Protein AF-A0A7X8QJM8-F1 (afdb_monomer_lite)

Foldseek 3Di:
DDPDDDDDCQQPVFPHNVLLVVLRVQCRVCVPPVVSNVVSPPPRGGTDDDDDPVRVVVVVVVVVVD

Secondary structure (DSSP, 8-state):
--S----SHHHHTSS-HHHHHHHHHHHHHTTT-HHHHHHHTSS--PPPPPPPHHHHHHHHHHHH--

Radius of gyration: 15.38 Å; chains: 1; bounding box: 28×27×45 Å

pLDDT: mean 94.15, std 7.17, range [57.47, 98.44]

Structure (mmCIF, N/CA/C/O backbone):
data_AF-A0A7X8QJM8-F1
#
_entry.id   AF-A0A7X8QJM8-F1
#
loop_
_atom_site.group_PDB
_atom_site.id
_atom_site.type_symbol
_atom_site.label_atom_id
_atom_site.label_alt_id
_atom_site.label_comp_id
_atom_site.label_asym_id
_atom_site.label_entity_id
_atom_site.label_seq_id
_atom_site.pdbx_PDB_ins_code
_atom_site.Cartn_x
_atom_site.Cartn_y
_atom_site.Cartn_z
_atom_site.occupancy
_atom_site.B_iso_or_equiv
_atom_site.auth_seq_id
_atom_site.auth_comp_id
_atom_site.auth_asym_id
_atom_site.auth_atom_id
_atom_site.pdbx_PDB_model_num
ATOM 1 N N . GLY A 1 1 ? -4.412 16.508 -3.449 1.00 84.56 1 GLY A N 1
ATOM 2 C CA . GLY A 1 1 ? -5.736 15.936 -3.164 1.00 84.56 1 GLY A CA 1
ATOM 3 C C . GLY A 1 1 ? -6.220 15.172 -4.368 1.00 84.56 1 GLY A C 1
ATOM 4 O O . GLY A 1 1 ? -7.044 15.695 -5.097 1.00 84.56 1 GLY A O 1
ATOM 5 N N . ALA A 1 2 ? -5.648 13.992 -4.618 1.00 94.88 2 ALA A N 1
ATOM 6 C CA . ALA A 1 2 ? -6.196 13.081 -5.619 1.00 94.88 2 ALA A CA 1
ATOM 7 C C . ALA A 1 2 ? -7.497 12.464 -5.077 1.00 94.88 2 ALA A C 1
ATOM 9 O O . ALA A 1 2 ? -7.602 12.252 -3.871 1.00 94.88 2 ALA A O 1
ATOM 10 N N . GLU A 1 3 ? -8.456 12.162 -5.952 1.00 95.81 3 GLU A N 1
ATOM 11 C CA . GLU A 1 3 ? -9.753 11.563 -5.578 1.00 95.81 3 GLU A CA 1
ATOM 12 C C . GLU A 1 3 ? -9.656 10.051 -5.306 1.00 95.81 3 GLU A C 1
ATOM 14 O O . GLU A 1 3 ? -10.551 9.454 -4.714 1.00 95.81 3 GLU A O 1
ATOM 19 N N . GLY A 1 4 ? -8.558 9.420 -5.726 1.00 96.25 4 GLY A N 1
ATOM 20 C CA . GLY A 1 4 ? -8.302 7.999 -5.529 1.00 96.25 4 GLY A CA 1
ATOM 21 C C . GLY A 1 4 ? -6.898 7.597 -5.971 1.00 96.25 4 GLY A C 1
ATOM 22 O O . GLY A 1 4 ? -6.125 8.415 -6.476 1.00 96.25 4 GLY A O 1
ATOM 23 N N . VAL A 1 5 ? -6.566 6.319 -5.776 1.00 97.12 5 VAL A N 1
ATOM 24 C CA . VAL A 1 5 ? -5.266 5.739 -6.146 1.00 97.12 5 VAL A CA 1
ATOM 25 C C . VAL A 1 5 ? -5.451 4.432 -6.910 1.00 97.12 5 VAL A C 1
ATOM 27 O O . VAL A 1 5 ? -6.322 3.627 -6.584 1.00 97.12 5 VAL A O 1
ATOM 30 N N . PHE A 1 6 ? -4.596 4.201 -7.904 1.00 97.19 6 PHE A N 1
ATOM 31 C CA . PHE A 1 6 ? -4.512 2.931 -8.621 1.00 97.19 6 PHE A CA 1
ATOM 32 C C . PHE A 1 6 ? -3.310 2.136 -8.130 1.00 97.19 6 PHE A C 1
ATOM 34 O O . PHE A 1 6 ? -2.205 2.662 -8.006 1.00 97.19 6 PHE A O 1
ATOM 41 N N . VAL A 1 7 ? -3.523 0.850 -7.870 1.00 96.50 7 VAL A N 1
ATOM 42 C CA . VAL A 1 7 ? -2.499 -0.053 -7.346 1.00 96.50 7 VAL A CA 1
ATOM 43 C C . VAL A 1 7 ? -2.570 -1.393 -8.064 1.00 96.50 7 VAL A C 1
ATOM 45 O O . VAL A 1 7 ? -3.638 -1.974 -8.225 1.00 96.50 7 VAL A O 1
ATOM 48 N N . GLY A 1 8 ? -1.411 -1.875 -8.508 1.00 95.69 8 GLY A N 1
ATOM 49 C CA . GLY A 1 8 ? -1.273 -3.164 -9.182 1.00 95.69 8 GLY A CA 1
ATOM 50 C C . GLY A 1 8 ? -0.144 -3.971 -8.563 1.00 95.69 8 GLY A C 1
ATOM 51 O O . GLY A 1 8 ? -0.318 -4.644 -7.546 1.00 95.69 8 GLY A O 1
ATOM 52 N N . SER A 1 9 ? 1.045 -3.868 -9.154 1.00 95.81 9 SER A N 1
ATOM 53 C CA . SER A 1 9 ? 2.218 -4.648 -8.749 1.00 95.81 9 SER A CA 1
ATOM 54 C C . SER A 1 9 ? 2.614 -4.443 -7.281 1.00 95.81 9 SER A C 1
ATOM 56 O O . SER A 1 9 ? 3.024 -5.397 -6.628 1.00 95.81 9 SER A O 1
ATOM 58 N N . GLY A 1 10 ? 2.390 -3.246 -6.729 1.00 95.12 10 GLY A N 1
ATOM 59 C CA . GLY A 1 10 ? 2.624 -2.947 -5.314 1.00 95.12 10 GLY A CA 1
ATOM 60 C C . GLY A 1 10 ? 1.820 -3.808 -4.330 1.00 95.12 10 GLY A C 1
ATOM 61 O O . GLY A 1 10 ? 2.250 -3.951 -3.192 1.00 95.12 10 GLY A O 1
ATOM 62 N N . ILE A 1 11 ? 0.698 -4.407 -4.753 1.00 97.56 11 ILE A N 1
ATOM 63 C CA . ILE A 1 11 ? -0.067 -5.395 -3.973 1.00 97.56 11 ILE A CA 1
ATOM 64 C C . ILE A 1 11 ? 0.368 -6.809 -4.358 1.00 97.56 11 ILE A C 1
ATOM 66 O O . ILE A 1 11 ? 0.828 -7.573 -3.514 1.00 97.56 11 ILE A O 1
ATOM 70 N N . PHE A 1 12 ? 0.235 -7.161 -5.637 1.00 96.81 12 PHE A N 1
ATOM 71 C CA . PHE A 1 12 ? 0.330 -8.554 -6.086 1.00 96.81 12 PHE A CA 1
ATOM 72 C C . PHE A 1 12 ? 1.751 -9.119 -6.117 1.00 96.81 12 PHE A C 1
ATOM 74 O O . PHE A 1 12 ? 1.913 -10.333 -6.161 1.00 96.81 12 PHE A O 1
ATOM 81 N N . ARG A 1 13 ? 2.778 -8.263 -6.089 1.00 96.00 13 ARG A N 1
ATOM 82 C CA . ARG A 1 13 ? 4.190 -8.666 -5.992 1.00 96.00 13 ARG A CA 1
ATOM 83 C C . ARG A 1 13 ? 4.786 -8.392 -4.608 1.00 96.00 13 ARG A C 1
ATOM 85 O O . ARG A 1 13 ? 5.997 -8.247 -4.485 1.00 96.00 13 ARG A O 1
ATOM 92 N N . SER A 1 14 ? 3.938 -8.255 -3.590 1.00 96.19 14 SER A N 1
ATOM 93 C CA . SER A 1 14 ? 4.360 -8.114 -2.193 1.00 96.19 14 SER A CA 1
ATOM 94 C C . SER A 1 14 ? 4.380 -9.464 -1.469 1.00 96.19 14 SER A C 1
ATOM 96 O O . SER A 1 14 ? 3.815 -10.440 -1.960 1.00 96.19 14 SER A O 1
ATOM 98 N N . GLY A 1 15 ? 5.009 -9.511 -0.292 1.00 96.06 15 GLY A N 1
ATOM 99 C CA . GLY A 1 15 ? 5.093 -10.721 0.531 1.00 96.06 15 GLY A CA 1
ATOM 100 C C . GLY A 1 15 ? 3.757 -11.174 1.137 1.00 96.06 15 GLY A C 1
ATOM 101 O O . GLY A 1 15 ? 3.577 -12.362 1.376 1.00 96.06 15 GLY A O 1
ATOM 102 N N . ASP A 1 16 ? 2.806 -10.257 1.348 1.00 97.38 16 ASP A N 1
ATOM 103 C CA . ASP A 1 16 ? 1.429 -10.571 1.763 1.00 97.38 16 ASP A CA 1
ATOM 104 C C . ASP A 1 16 ? 0.424 -9.671 1.014 1.00 97.38 16 ASP A C 1
ATOM 106 O O . ASP A 1 16 ? 0.029 -8.600 1.503 1.00 97.38 16 ASP A O 1
ATOM 110 N N . PRO A 1 17 ? -0.011 -10.087 -0.191 1.00 97.31 17 PRO A N 1
ATOM 111 C CA . PRO A 1 17 ? -0.914 -9.294 -1.020 1.00 97.31 17 PRO A CA 1
ATOM 112 C C . PRO A 1 17 ? -2.260 -8.994 -0.354 1.00 97.31 17 PRO A C 1
ATOM 114 O O . PRO A 1 17 ? -2.790 -7.894 -0.506 1.00 97.31 17 PRO A O 1
ATOM 117 N N . VAL A 1 18 ? -2.826 -9.941 0.404 1.00 97.88 18 VAL A N 1
ATOM 118 C CA . VAL A 1 18 ? -4.154 -9.779 1.019 1.00 97.88 18 VAL A CA 1
ATOM 119 C C . VAL A 1 18 ? -4.101 -8.738 2.129 1.00 97.88 18 VAL A C 1
ATOM 121 O O . VAL A 1 18 ? -4.957 -7.848 2.189 1.00 97.88 18 VAL A O 1
ATOM 124 N N . LYS A 1 19 ? -3.096 -8.822 3.006 1.00 97.94 19 LYS A N 1
ATOM 125 C CA . LYS A 1 19 ? -2.924 -7.856 4.090 1.00 97.94 19 LYS A CA 1
ATOM 126 C C . LYS A 1 19 ? -2.599 -6.470 3.547 1.00 97.94 19 LYS A C 1
ATOM 128 O O . LYS A 1 19 ? -3.215 -5.494 3.975 1.00 97.94 19 LYS A O 1
ATOM 133 N N . ARG A 1 20 ? -1.709 -6.384 2.554 1.00 98.12 20 ARG A N 1
ATOM 134 C CA . ARG A 1 20 ? -1.344 -5.116 1.914 1.00 98.12 20 ARG A CA 1
ATOM 135 C C . ARG A 1 20 ? -2.523 -4.458 1.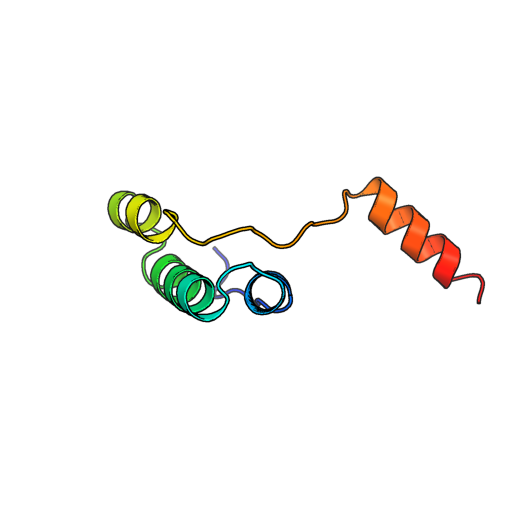198 1.00 98.12 20 ARG A C 1
ATOM 137 O O . ARG A 1 20 ? -2.722 -3.258 1.357 1.00 98.12 20 ARG A O 1
ATOM 144 N N . ALA A 1 21 ? -3.347 -5.223 0.479 1.00 98.19 21 ALA A N 1
ATOM 145 C CA . ALA A 1 21 ? -4.556 -4.696 -0.155 1.00 98.19 21 ALA A CA 1
ATOM 146 C C . ALA A 1 21 ? -5.515 -4.077 0.874 1.00 98.19 21 ALA A C 1
ATOM 148 O O . ALA A 1 21 ? -5.955 -2.940 0.711 1.00 98.19 21 ALA A O 1
ATOM 149 N N . LYS A 1 22 ? -5.786 -4.793 1.976 1.00 98.31 22 LYS A N 1
ATOM 150 C CA . LYS A 1 22 ? -6.632 -4.288 3.070 1.00 98.31 22 LYS A CA 1
ATOM 151 C C . LYS A 1 22 ? -6.062 -3.015 3.696 1.00 98.31 22 LYS A C 1
ATOM 153 O O . LYS A 1 22 ? -6.824 -2.094 3.981 1.00 98.31 22 LYS A O 1
ATOM 158 N N . ALA A 1 23 ? -4.747 -2.958 3.900 1.00 98.44 23 ALA A N 1
ATOM 159 C CA . ALA A 1 23 ? -4.074 -1.788 4.453 1.00 98.44 23 ALA A CA 1
ATOM 160 C C . ALA A 1 23 ? -4.194 -0.563 3.539 1.00 98.44 23 ALA A C 1
ATOM 162 O O . ALA A 1 23 ? -4.572 0.502 4.014 1.00 98.44 23 ALA A O 1
ATOM 163 N N . ILE A 1 24 ? -3.965 -0.720 2.230 1.00 98.12 24 ILE A N 1
ATOM 164 C CA . ILE A 1 24 ? -4.074 0.379 1.256 1.00 98.12 24 ILE A CA 1
ATOM 165 C C . ILE A 1 24 ? -5.506 0.919 1.197 1.00 98.12 24 ILE A C 1
ATOM 167 O O . ILE A 1 24 ? -5.699 2.130 1.254 1.00 98.12 24 ILE A O 1
ATOM 171 N N . VAL A 1 25 ? -6.516 0.044 1.148 1.00 98.25 25 VAL A N 1
ATOM 172 C CA . VAL A 1 25 ? -7.927 0.473 1.146 1.00 98.25 25 VAL A CA 1
ATOM 173 C C . VAL A 1 25 ? -8.265 1.255 2.418 1.00 98.25 25 VAL A C 1
ATOM 175 O O . VAL A 1 25 ? -8.851 2.334 2.338 1.00 98.25 25 VAL A O 1
ATOM 178 N N . LYS A 1 26 ? -7.856 0.752 3.592 1.00 98.31 26 LYS A N 1
ATOM 179 C CA . LYS A 1 26 ? -8.062 1.450 4.870 1.00 98.31 26 LYS A CA 1
ATOM 180 C C . LYS A 1 26 ? -7.340 2.796 4.915 1.00 98.31 26 LYS A C 1
ATOM 182 O O . LYS A 1 26 ? -7.932 3.764 5.381 1.00 98.31 26 LYS A O 1
ATOM 187 N N . ALA A 1 27 ? -6.104 2.857 4.427 1.00 98.44 27 ALA A N 1
ATOM 188 C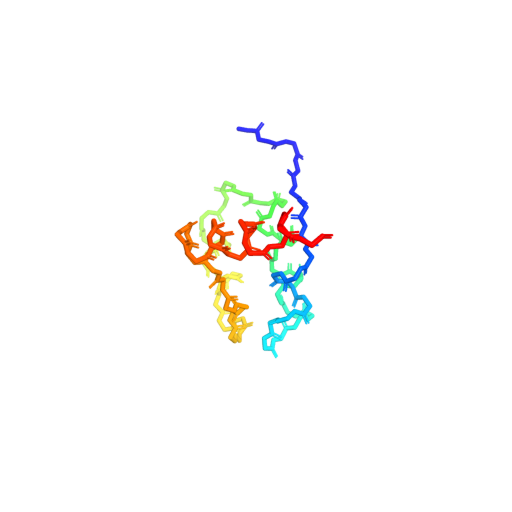 CA . ALA A 1 27 ? -5.301 4.072 4.416 1.00 98.44 27 ALA A CA 1
ATOM 189 C C . ALA A 1 27 ? -5.924 5.160 3.533 1.00 98.44 27 ALA A C 1
ATOM 191 O O . ALA A 1 27 ? -6.070 6.291 3.976 1.00 98.44 27 ALA A O 1
ATOM 192 N N . VAL A 1 28 ? -6.362 4.816 2.318 1.00 98.12 28 VAL A N 1
ATOM 193 C CA . VAL A 1 28 ? -6.994 5.773 1.391 1.00 98.12 28 VAL A CA 1
ATOM 194 C C . VAL A 1 28 ? -8.311 6.303 1.957 1.00 98.12 28 VAL A C 1
ATOM 196 O O . VAL A 1 28 ? -8.565 7.501 1.898 1.00 98.12 28 VAL A O 1
ATOM 199 N N . ALA A 1 29 ? -9.126 5.430 2.556 1.00 98.19 29 ALA A N 1
ATOM 200 C CA . ALA A 1 29 ? -10.394 5.826 3.166 1.00 98.19 29 ALA A CA 1
ATOM 201 C C . ALA A 1 29 ? -10.232 6.709 4.420 1.00 98.19 29 ALA A C 1
ATOM 203 O O . ALA A 1 29 ? -11.181 7.379 4.811 1.00 98.19 29 ALA A O 1
ATOM 204 N N . ASN A 1 30 ? -9.056 6.703 5.059 1.00 98.12 30 ASN A N 1
ATOM 205 C CA . ASN A 1 30 ? -8.798 7.380 6.334 1.00 98.12 30 ASN A CA 1
ATOM 206 C C . ASN A 1 30 ? -7.481 8.172 6.295 1.00 98.12 30 ASN A C 1
ATOM 208 O O . ASN A 1 30 ? -6.728 8.172 7.268 1.00 98.12 30 ASN A O 1
ATOM 212 N N . TYR A 1 31 ? -7.176 8.819 5.168 1.00 97.81 31 TYR A N 1
ATOM 213 C CA . TYR A 1 31 ? -5.852 9.400 4.905 1.00 97.81 31 TYR A CA 1
ATOM 214 C C . TYR A 1 31 ? -5.430 10.514 5.886 1.00 97.81 31 TYR A C 1
ATOM 216 O O . TYR A 1 31 ? -4.255 10.865 5.934 1.00 97.81 31 TYR A O 1
ATOM 224 N N . GLU A 1 32 ? -6.361 11.059 6.675 1.00 98.19 32 GLU A N 1
ATOM 225 C CA . GLU A 1 32 ? -6.101 12.088 7.698 1.00 98.19 32 GLU A CA 1
ATOM 226 C C . GLU A 1 32 ? -5.916 11.511 9.112 1.00 98.19 32 GLU A C 1
ATOM 228 O O . GLU A 1 32 ? -5.551 12.235 10.035 1.00 98.19 32 GLU A O 1
ATOM 233 N N . ASN A 1 33 ? -6.151 10.209 9.309 1.00 98.38 33 ASN A N 1
ATOM 234 C CA . ASN A 1 33 ? -6.001 9.553 10.606 1.00 98.38 33 ASN A CA 1
ATOM 235 C C . ASN A 1 33 ? -4.597 8.943 10.749 1.00 98.38 33 ASN A C 1
ATOM 237 O O . ASN A 1 33 ? -4.367 7.785 10.400 1.00 98.38 33 ASN A O 1
ATOM 241 N N . TYR A 1 34 ? -3.658 9.723 11.284 1.00 98.12 34 TYR A N 1
ATOM 242 C CA . TYR A 1 34 ? -2.248 9.330 11.397 1.00 98.12 34 TYR A CA 1
ATOM 243 C C . TYR A 1 34 ? -2.003 8.103 12.287 1.00 98.12 34 TYR A C 1
ATOM 245 O O . TYR A 1 34 ? -1.112 7.301 11.991 1.00 98.12 34 TYR A O 1
ATOM 253 N N . ASP A 1 35 ? -2.810 7.915 13.330 1.00 98.31 35 ASP A N 1
ATOM 254 C CA . ASP A 1 35 ? -2.695 6.755 14.217 1.00 98.31 35 ASP A CA 1
ATOM 255 C C . ASP A 1 35 ? -3.080 5.471 13.473 1.00 98.31 35 ASP A C 1
ATOM 257 O O . ASP A 1 35 ? -2.333 4.489 13.475 1.00 98.31 35 ASP A O 1
ATOM 261 N N . LEU A 1 36 ? -4.195 5.508 12.734 1.00 98.44 36 LEU A N 1
ATOM 262 C CA . LEU A 1 36 ? -4.621 4.394 11.888 1.00 98.44 36 LEU A CA 1
ATOM 263 C C . LEU A 1 36 ? -3.609 4.121 10.776 1.00 98.44 36 LEU A C 1
ATOM 265 O O . LEU A 1 36 ? -3.303 2.960 10.512 1.00 98.44 36 LEU A O 1
ATOM 269 N N . LEU A 1 37 ? -3.069 5.162 10.132 1.00 98.38 37 LEU A N 1
ATOM 270 C CA . LEU A 1 37 ? -2.040 5.005 9.100 1.00 98.38 37 LEU A CA 1
ATOM 271 C C . LEU A 1 37 ? -0.797 4.302 9.645 1.00 98.38 37 LEU A C 1
ATOM 273 O O . LEU A 1 37 ? -0.247 3.427 8.971 1.00 98.38 37 LEU A O 1
ATOM 277 N N . THR A 1 38 ? -0.387 4.644 10.865 1.00 97.88 38 THR A N 1
ATOM 278 C CA . THR A 1 38 ? 0.729 3.985 11.547 1.00 97.88 38 THR A CA 1
ATOM 279 C C . THR A 1 38 ? 0.417 2.510 11.766 1.00 97.88 38 THR A C 1
ATOM 281 O O . THR A 1 38 ? 1.207 1.661 11.359 1.00 97.88 38 THR A O 1
ATOM 284 N N . GLU A 1 39 ? -0.757 2.189 12.318 1.00 97.94 39 GLU A N 1
ATOM 285 C CA . GLU A 1 39 ? -1.186 0.812 12.580 1.00 97.94 39 GLU A CA 1
ATOM 286 C C . GLU A 1 39 ? -1.209 -0.040 11.302 1.00 97.94 39 GLU A C 1
ATOM 288 O O . GLU A 1 39 ? -0.565 -1.094 11.234 1.00 97.94 39 GLU A O 1
ATOM 293 N N . VAL A 1 40 ? -1.918 0.420 10.264 1.00 98.06 40 VAL A N 1
ATOM 294 C CA . VAL A 1 40 ? -2.113 -0.356 9.029 1.00 98.06 40 VAL A CA 1
ATOM 295 C C . VAL A 1 40 ? -0.840 -0.479 8.199 1.00 98.06 40 VAL A C 1
ATOM 297 O O . VAL A 1 40 ? -0.774 -1.355 7.344 1.00 98.06 40 VAL A O 1
ATOM 300 N N . SER A 1 41 ? 0.174 0.351 8.448 1.00 97.44 41 SER A N 1
ATOM 301 C CA . S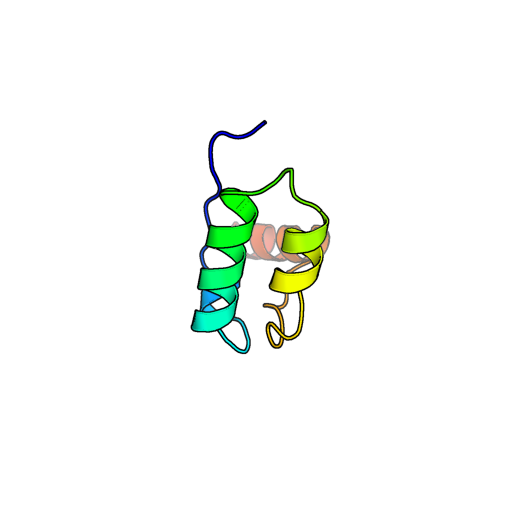ER A 1 41 ? 1.472 0.265 7.770 1.00 97.44 41 SER A CA 1
ATOM 302 C C . SER A 1 41 ? 2.405 -0.788 8.382 1.00 97.44 41 SER A C 1
ATOM 304 O O . SER A 1 41 ? 3.455 -1.085 7.810 1.00 97.44 41 SER A O 1
ATOM 306 N N . THR A 1 42 ? 2.043 -1.389 9.521 1.00 96.81 42 THR A N 1
ATOM 307 C CA . THR A 1 42 ? 2.890 -2.373 10.210 1.00 96.81 42 THR A CA 1
ATOM 308 C C . THR A 1 42 ? 2.734 -3.800 9.681 1.00 96.81 42 THR A C 1
ATOM 310 O O . THR A 1 42 ? 1.653 -4.252 9.291 1.00 96.81 42 THR A O 1
ATOM 313 N N . ASN A 1 43 ? 3.831 -4.566 9.731 1.00 95.44 43 ASN A N 1
ATOM 314 C CA . ASN A 1 43 ? 3.848 -6.011 9.477 1.00 95.44 43 ASN A CA 1
ATOM 315 C C . ASN A 1 43 ? 3.197 -6.426 8.140 1.00 95.44 43 ASN A C 1
ATOM 317 O O . ASN A 1 43 ? 2.541 -7.464 8.071 1.00 95.44 43 ASN A O 1
ATOM 321 N N . LEU A 1 44 ? 3.344 -5.621 7.085 1.00 96.12 44 LEU A N 1
ATOM 322 C CA . LEU A 1 44 ? 2.735 -5.861 5.767 1.00 96.12 44 LEU A CA 1
ATOM 323 C C . LEU A 1 44 ? 3.481 -6.884 4.894 1.00 96.12 44 LEU A C 1
ATOM 325 O O . LEU A 1 44 ? 3.111 -7.083 3.736 1.00 96.12 44 LEU A O 1
ATOM 329 N N . GLY A 1 45 ? 4.546 -7.488 5.425 1.00 94.00 45 GLY A N 1
ATOM 330 C CA . GLY A 1 45 ? 5.496 -8.279 4.648 1.00 94.00 45 GLY A CA 1
ATOM 331 C C . GLY A 1 45 ? 6.306 -7.426 3.668 1.00 94.00 45 GLY A C 1
ATOM 332 O O . GLY A 1 45 ? 6.118 -6.208 3.562 1.00 94.00 45 GLY A O 1
ATOM 333 N N . GLU A 1 46 ? 7.202 -8.084 2.936 1.00 96.38 46 GLU A N 1
ATOM 334 C CA . GLU A 1 46 ? 8.106 -7.427 1.990 1.00 96.38 46 GLU A CA 1
ATOM 335 C C . GLU A 1 46 ? 7.345 -6.627 0.926 1.00 96.38 46 GLU A C 1
ATOM 337 O O . GLU A 1 46 ? 6.327 -7.067 0.376 1.00 96.38 46 GLU A O 1
ATOM 342 N N . ALA A 1 47 ? 7.829 -5.419 0.647 1.00 95.00 47 ALA A N 1
ATOM 343 C CA . ALA A 1 47 ? 7.319 -4.617 -0.456 1.00 95.00 47 ALA A CA 1
ATOM 344 C C . ALA A 1 47 ? 7.845 -5.145 -1.796 1.00 95.00 47 ALA A C 1
ATOM 346 O O . ALA A 1 47 ? 8.886 -5.792 -1.864 1.00 95.00 47 ALA A O 1
ATOM 347 N N . MET A 1 48 ? 7.136 -4.828 -2.881 1.00 95.00 48 MET A N 1
ATOM 348 C CA . MET A 1 48 ? 7.692 -5.024 -4.218 1.00 95.00 48 MET A CA 1
ATOM 349 C C . MET A 1 48 ? 8.973 -4.191 -4.361 1.00 95.00 48 MET A C 1
ATOM 351 O O . MET A 1 48 ? 8.974 -3.004 -4.030 1.00 95.00 48 MET A O 1
ATOM 355 N N . VAL A 1 49 ? 10.021 -4.786 -4.931 1.00 94.81 49 VAL A N 1
ATOM 356 C CA . VAL A 1 49 ? 11.221 -4.048 -5.337 1.00 94.81 49 VAL A CA 1
ATOM 357 C C . VAL A 1 49 ? 10.874 -3.149 -6.524 1.00 94.81 49 VAL A C 1
ATOM 359 O O . VAL A 1 49 ? 10.451 -3.622 -7.582 1.00 94.81 49 VAL A O 1
ATOM 362 N N . GLY A 1 50 ? 10.991 -1.840 -6.317 1.00 91.50 50 GLY A N 1
ATOM 363 C CA . GLY A 1 50 ? 10.858 -0.840 -7.369 1.00 91.50 50 GLY A CA 1
ATOM 364 C C . GLY A 1 50 ? 12.170 -0.637 -8.120 1.00 91.50 50 GLY A C 1
ATOM 365 O O . GLY A 1 50 ? 13.235 -0.997 -7.629 1.00 91.50 50 GLY A O 1
ATOM 366 N N . LEU A 1 51 ? 12.071 -0.030 -9.297 1.00 94.38 51 LEU A N 1
ATOM 367 C CA . LEU A 1 51 ? 13.223 0.492 -10.025 1.00 94.38 51 LEU A CA 1
ATOM 368 C C . LEU A 1 51 ? 13.421 1.950 -9.634 1.00 94.38 51 LEU A C 1
ATOM 370 O O . LEU A 1 51 ? 12.440 2.690 -9.489 1.00 94.38 51 LEU A O 1
ATOM 374 N N . ASN A 1 52 ? 14.670 2.376 -9.500 1.00 94.38 52 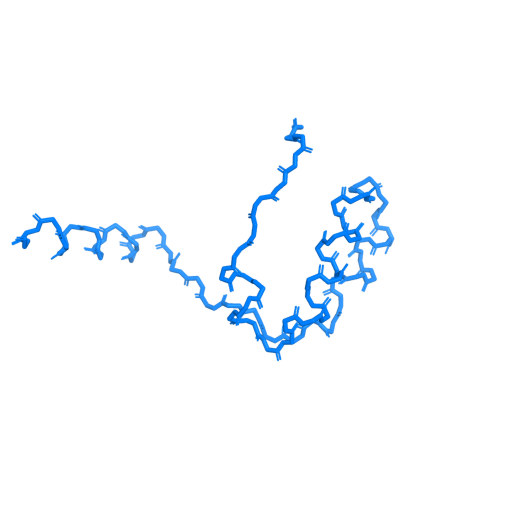ASN A N 1
ATOM 375 C CA . ASN A 1 52 ? 14.960 3.797 -9.407 1.00 94.38 52 ASN A CA 1
ATOM 376 C C . ASN A 1 52 ? 14.746 4.483 -10.783 1.00 94.38 52 ASN A C 1
ATOM 378 O O . ASN A 1 52 ? 14.624 3.804 -11.810 1.00 94.38 52 ASN A O 1
ATOM 382 N N . PRO A 1 53 ? 14.655 5.826 -10.835 1.00 93.31 53 PRO A N 1
ATOM 383 C CA . PRO A 1 53 ? 14.363 6.535 -12.082 1.00 93.31 53 PRO A CA 1
ATOM 384 C C . PRO A 1 53 ? 15.371 6.279 -13.212 1.00 93.31 53 PRO A C 1
ATOM 386 O O . PRO A 1 53 ? 14.967 6.218 -14.371 1.00 93.31 53 PRO A O 1
ATOM 389 N N . GLU A 1 54 ? 16.654 6.103 -12.890 1.00 95.12 54 GLU A N 1
ATOM 390 C CA . GLU A 1 54 ? 17.720 5.869 -13.872 1.00 95.12 54 GLU A CA 1
ATOM 391 C C . GLU A 1 54 ? 17.637 4.457 -14.466 1.00 95.12 54 GLU A C 1
ATOM 393 O O . GLU A 1 54 ? 17.691 4.291 -15.683 1.00 95.12 54 GLU A O 1
ATOM 398 N N . GLU A 1 55 ? 17.432 3.440 -13.625 1.00 93.50 55 GLU A N 1
ATOM 399 C CA . GLU A 1 55 ? 17.199 2.052 -14.045 1.00 93.50 55 GLU A CA 1
ATOM 400 C C . GLU A 1 55 ? 15.964 1.946 -14.943 1.00 93.50 55 GLU A C 1
ATOM 402 O O . GLU A 1 55 ? 15.984 1.287 -15.984 1.00 93.50 55 GLU A O 1
ATOM 407 N N . ALA A 1 56 ? 14.884 2.628 -14.554 1.00 91.31 56 ALA A N 1
ATOM 408 C CA . ALA A 1 56 ? 13.655 2.660 -15.329 1.00 91.31 56 ALA A CA 1
ATOM 409 C C . ALA A 1 56 ? 13.833 3.378 -16.676 1.00 91.31 56 ALA A C 1
ATOM 411 O O . ALA A 1 56 ? 13.185 2.988 -17.646 1.00 91.31 56 ALA A O 1
ATOM 412 N N . ALA A 1 57 ? 14.675 4.415 -16.748 1.00 92.19 57 ALA A N 1
ATOM 413 C CA . ALA A 1 57 ? 14.977 5.119 -17.992 1.00 92.19 57 ALA A CA 1
ATOM 414 C C . ALA A 1 57 ? 15.778 4.237 -18.958 1.00 92.19 57 ALA A C 1
ATOM 416 O O . ALA A 1 57 ? 15.357 4.078 -20.102 1.00 92.19 57 ALA A O 1
ATOM 417 N N . ARG A 1 58 ? 16.842 3.580 -18.474 1.00 92.00 58 ARG A N 1
ATOM 418 C CA . ARG A 1 58 ? 17.657 2.652 -19.280 1.00 92.00 58 ARG A CA 1
ATOM 419 C C . ARG A 1 58 ? 16.818 1.529 -19.882 1.00 92.00 58 ARG A C 1
ATOM 421 O O . ARG A 1 58 ? 16.824 1.331 -21.085 1.00 92.00 58 ARG A O 1
ATOM 428 N N . LEU A 1 59 ? 15.986 0.877 -19.067 1.00 87.81 59 LEU A N 1
ATOM 429 C CA . LEU A 1 59 ? 15.098 -0.190 -19.544 1.00 87.81 59 LEU A CA 1
ATOM 430 C C 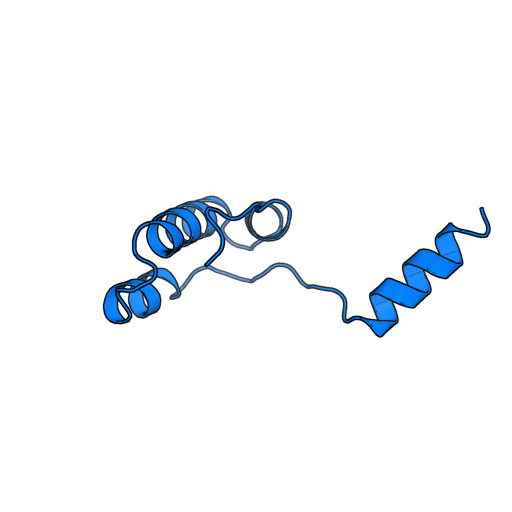. LEU A 1 59 ? 14.058 0.277 -20.574 1.00 87.81 59 LEU A C 1
ATOM 432 O O . LEU A 1 59 ? 13.480 -0.558 -21.268 1.00 87.81 59 LEU A O 1
ATOM 436 N N . ARG A 1 60 ? 13.730 1.573 -20.629 1.00 88.25 60 ARG A N 1
ATOM 437 C CA . ARG A 1 60 ? 12.824 2.123 -21.648 1.00 88.25 60 ARG A CA 1
ATOM 438 C C . ARG A 1 60 ? 13.564 2.409 -22.947 1.00 88.25 60 ARG A C 1
ATOM 440 O O . ARG A 1 60 ? 13.003 2.106 -23.991 1.00 88.25 60 ARG A O 1
ATOM 447 N N . GLU A 1 61 ? 14.779 2.943 -22.860 1.00 86.94 61 GLU A N 1
ATOM 448 C CA . GLU A 1 61 ? 15.677 3.174 -23.999 1.00 86.94 61 GLU A CA 1
ATOM 449 C C . GLU A 1 61 ? 16.034 1.846 -24.686 1.00 86.94 61 GLU A C 1
ATOM 451 O O . GLU A 1 61 ? 15.723 1.657 -25.858 1.00 86.94 61 GLU A O 1
ATOM 456 N N . ASP A 1 62 ? 16.476 0.848 -23.912 1.00 85.88 62 ASP A N 1
ATOM 457 C CA . ASP A 1 62 ? 16.794 -0.499 -24.414 1.00 85.88 62 ASP A CA 1
ATOM 458 C C . ASP A 1 62 ? 15.603 -1.177 -25.125 1.00 85.88 62 ASP A C 1
ATOM 460 O O . ASP A 1 62 ? 15.771 -2.083 -25.940 1.00 85.88 62 ASP A O 1
ATOM 464 N N . ARG A 1 63 ? 14.369 -0.779 -24.783 1.00 82.88 63 ARG A N 1
ATOM 465 C CA . ARG A 1 63 ? 13.130 -1.322 -25.357 1.00 82.88 63 ARG A CA 1
ATOM 466 C C . ARG A 1 63 ? 12.555 -0.484 -26.495 1.00 82.88 63 ARG A C 1
ATOM 468 O O . ARG A 1 63 ? 11.635 -0.975 -27.142 1.00 82.88 63 ARG A O 1
ATOM 475 N N . SER A 1 64 ? 13.017 0.750 -26.701 1.00 75.94 64 SER A N 1
ATOM 476 C CA . SER A 1 64 ? 12.650 1.561 -27.872 1.00 75.94 64 SER A CA 1
ATOM 477 C C . SER A 1 64 ? 13.482 1.224 -29.105 1.00 75.94 64 SER A C 1
ATOM 479 O O . SER A 1 64 ? 13.077 1.561 -30.213 1.00 75.94 64 SER A O 1
ATOM 481 N N . ASP A 1 65 ? 14.606 0.539 -28.902 1.00 66.19 65 ASP A N 1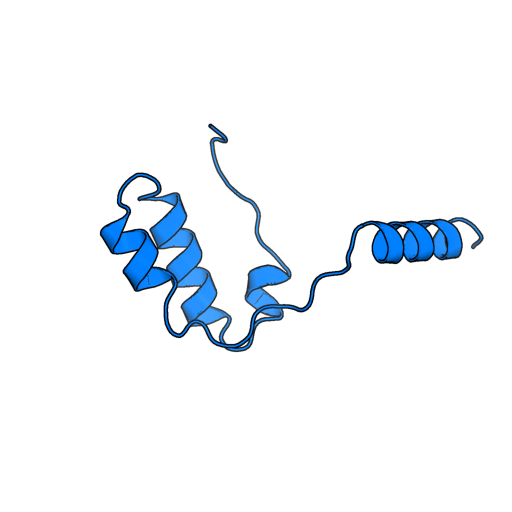
ATOM 482 C CA . ASP A 1 65 ? 15.530 0.122 -29.958 1.00 66.19 65 ASP A CA 1
ATOM 483 C C . ASP A 1 65 ? 15.149 -1.231 -30.604 1.00 66.19 65 ASP A C 1
ATOM 485 O O . ASP A 1 65 ? 15.903 -1.764 -31.422 1.00 66.19 65 ASP A O 1
ATOM 489 N N . ILE A 1 66 ? 13.979 -1.786 -30.251 1.00 57.47 66 ILE A N 1
ATOM 490 C CA . ILE A 1 66 ? 13.377 -3.015 -30.807 1.00 57.47 66 ILE A CA 1
ATOM 491 C C . ILE A 1 66 ? 12.039 -2.666 -31.459 1.00 57.47 66 ILE A C 1
ATOM 493 O O . ILE A 1 66 ? 11.792 -3.158 -32.584 1.00 57.47 66 ILE A O 1
#

Sequence (66 aa):
GAEGVFVGSGIFRSGDPVKRAKAIVKAVANYENYDLLTEVSTNLGEAMVGLNPEEAARLREDRSDI